Protein AF-A0A7L2WV02-F1 (afdb_monomer)

Solvent-accessible surface area (backbone atoms only — not comparable to full-atom values): 5940 Å² total; per-residue (Å²): 110,72,68,59,55,51,52,49,49,51,52,52,51,51,52,52,49,53,51,51,56,58,36,69,36,74,68,49,73,50,75,49,79,41,97,90,58,23,42,36,40,36,42,35,29,57,64,74,51,72,49,76,49,76,45,51,44,92,42,53,66,49,78,46,79,47,80,44,82,54,94,97,39,81,44,78,40,46,28,41,32,28,41,22,94,90,36,85,89,42,72,66,46,75,47,76,46,86,75,88,127

pLDDT: mean 82.77, std 9.89, range [55.28, 93.19]

Structure (mmCIF, N/CA/C/O backbone):
data_AF-A0A7L2WV02-F1
#
_entry.id   AF-A0A7L2WV02-F1
#
loop_
_atom_site.group_PDB
_atom_site.id
_atom_site.type_symbol
_atom_site.label_atom_id
_atom_site.label_alt_id
_atom_site.label_comp_id
_atom_site.label_asym_id
_atom_site.label_entity_id
_atom_site.label_seq_id
_atom_site.pdbx_PDB_ins_code
_atom_site.Cartn_x
_atom_site.Cartn_y
_atom_site.Cartn_z
_atom_site.occupancy
_atom_site.B_iso_or_equiv
_atom_site.auth_seq_id
_atom_site.auth_comp_id
_atom_site.auth_asym_id
_atom_site.auth_atom_id
_atom_site.pdbx_PDB_model_num
ATOM 1 N N . GLN A 1 1 ? 22.086 5.523 -48.177 1.00 61.66 1 GLN A N 1
ATOM 2 C CA . GLN A 1 1 ? 22.676 6.015 -46.912 1.00 61.66 1 GLN A CA 1
ATOM 3 C C . GLN A 1 1 ? 21.6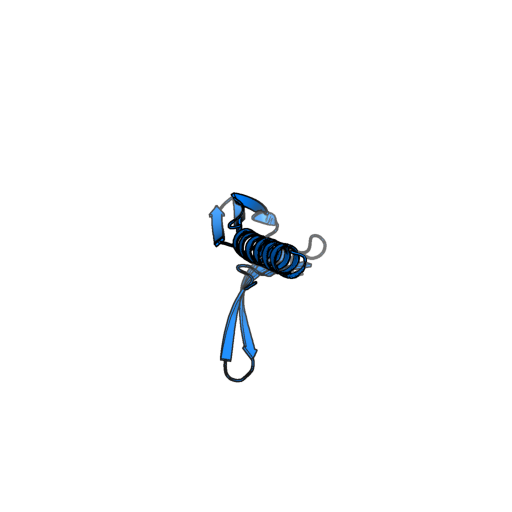07 6.613 -46.005 1.00 61.66 1 GLN A C 1
ATOM 5 O O . GLN A 1 1 ? 21.432 6.068 -44.929 1.00 61.66 1 GLN A O 1
ATOM 10 N N . ASN A 1 2 ? 20.815 7.597 -46.449 1.00 74.94 2 ASN A N 1
ATOM 11 C CA . ASN A 1 2 ? 19.757 8.234 -45.635 1.00 74.94 2 ASN A CA 1
ATOM 12 C C . ASN A 1 2 ? 18.730 7.259 -45.021 1.00 74.94 2 ASN A C 1
ATOM 14 O O . ASN A 1 2 ? 18.363 7.412 -43.862 1.00 74.94 2 ASN A O 1
ATOM 18 N N . SER A 1 3 ? 18.318 6.219 -45.755 1.00 78.88 3 SER A N 1
ATOM 19 C CA . SER A 1 3 ? 17.390 5.191 -45.254 1.00 78.88 3 SER A CA 1
ATOM 20 C C . SER A 1 3 ? 17.967 4.340 -44.117 1.00 78.88 3 SER A C 1
ATOM 22 O O . SER A 1 3 ? 17.239 3.987 -43.198 1.00 78.88 3 SER A O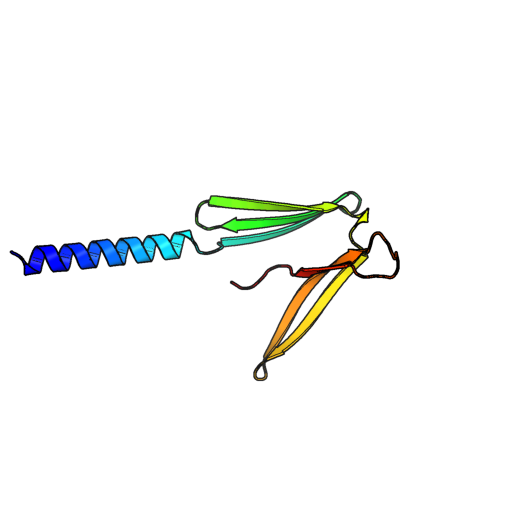 1
ATOM 24 N N . MET A 1 4 ? 19.272 4.054 -44.152 1.00 86.12 4 MET A N 1
ATOM 25 C CA . MET A 1 4 ? 19.974 3.268 -43.132 1.00 86.12 4 MET A CA 1
ATOM 26 C C . MET A 1 4 ? 20.146 4.059 -41.831 1.00 86.12 4 MET A C 1
ATOM 28 O O . MET A 1 4 ? 19.985 3.507 -40.746 1.00 86.12 4 MET A O 1
ATOM 32 N N . VAL A 1 5 ? 20.431 5.362 -41.931 1.00 86.75 5 VAL A N 1
ATOM 33 C CA . VAL A 1 5 ? 20.510 6.239 -40.750 1.00 86.75 5 VAL A CA 1
ATOM 34 C C . VAL A 1 5 ? 19.131 6.412 -40.119 1.00 86.75 5 VAL A C 1
ATOM 36 O O . VAL A 1 5 ? 19.006 6.356 -38.899 1.00 86.75 5 VAL A O 1
ATOM 39 N N . LEU A 1 6 ? 18.086 6.553 -40.944 1.00 86.50 6 LEU A N 1
ATOM 40 C CA . LEU A 1 6 ? 16.709 6.672 -40.470 1.00 86.50 6 LEU A CA 1
ATOM 41 C C . LEU A 1 6 ? 16.236 5.386 -39.780 1.00 86.50 6 LEU A C 1
ATOM 43 O O . LEU A 1 6 ? 15.678 5.452 -38.688 1.00 86.50 6 LEU A O 1
ATOM 47 N N . SER A 1 7 ? 16.507 4.213 -40.365 1.00 89.00 7 SER A N 1
ATOM 48 C CA . SER A 1 7 ? 16.163 2.939 -39.727 1.00 89.00 7 SER A CA 1
ATOM 49 C C . SER A 1 7 ? 16.925 2.739 -38.419 1.00 89.00 7 SER A C 1
ATOM 51 O O . SER A 1 7 ? 16.330 2.319 -37.433 1.00 89.00 7 SER A O 1
ATOM 53 N N . ALA A 1 8 ? 18.218 3.082 -38.376 1.00 90.38 8 ALA A N 1
ATOM 54 C CA . ALA A 1 8 ? 19.014 2.988 -37.155 1.00 90.38 8 ALA A CA 1
ATOM 55 C C . ALA A 1 8 ? 18.467 3.904 -36.048 1.00 90.38 8 ALA A C 1
ATOM 57 O O . ALA A 1 8 ? 18.322 3.460 -34.912 1.00 90.38 8 ALA A O 1
ATOM 58 N N . ALA A 1 9 ? 18.092 5.143 -36.383 1.00 91.38 9 ALA A N 1
ATOM 59 C CA . ALA A 1 9 ? 17.473 6.065 -35.436 1.00 91.38 9 ALA A CA 1
ATOM 60 C C . ALA A 1 9 ? 16.159 5.503 -34.867 1.00 91.38 9 ALA A C 1
ATOM 62 O O . ALA A 1 9 ? 15.989 5.489 -33.653 1.00 91.38 9 ALA A O 1
ATOM 63 N N . ILE A 1 10 ? 15.279 4.957 -35.718 1.00 92.44 10 ILE A N 1
ATOM 64 C CA . ILE A 1 10 ? 14.014 4.339 -35.284 1.00 92.44 10 ILE A CA 1
ATOM 65 C C . ILE A 1 10 ? 14.271 3.169 -34.327 1.00 92.44 10 ILE A C 1
ATOM 67 O O . ILE A 1 10 ? 13.638 3.092 -33.277 1.00 92.44 10 ILE A O 1
ATOM 71 N N . PHE A 1 11 ? 15.215 2.279 -34.647 1.00 93.06 11 PHE A N 1
ATOM 72 C CA . PHE A 1 11 ? 15.555 1.153 -33.773 1.00 93.06 11 PHE A CA 1
ATOM 73 C C . PHE A 1 11 ? 16.109 1.609 -32.421 1.00 93.06 11 PHE A C 1
ATOM 75 O O . PHE A 1 11 ? 15.700 1.074 -31.393 1.00 93.06 11 PHE A O 1
ATOM 82 N N . ILE A 1 12 ? 16.986 2.617 -32.404 1.00 93.19 12 ILE A N 1
ATOM 83 C CA . ILE A 1 12 ? 17.528 3.187 -31.163 1.00 93.19 12 ILE A CA 1
ATOM 84 C C . ILE A 1 12 ? 16.403 3.801 -30.323 1.00 93.19 12 ILE A C 1
ATOM 86 O O . ILE A 1 12 ? 16.335 3.554 -29.120 1.00 93.19 12 ILE A O 1
ATOM 90 N N . THR A 1 13 ? 15.492 4.555 -30.943 1.00 91.12 13 THR A N 1
ATOM 91 C CA . THR A 1 13 ? 14.350 5.156 -30.245 1.00 91.12 13 THR A CA 1
ATOM 92 C C . THR A 1 13 ? 13.402 4.095 -29.688 1.00 91.12 13 THR A C 1
ATOM 94 O O . THR A 1 13 ? 13.006 4.194 -28.531 1.00 91.12 13 THR A O 1
ATOM 97 N N . LEU A 1 14 ? 13.069 3.058 -30.463 1.00 90.50 14 LEU A N 1
ATOM 98 C CA . LEU A 1 14 ? 12.206 1.965 -30.006 1.00 90.50 14 LEU A CA 1
ATOM 99 C C . LEU A 1 14 ? 12.844 1.179 -28.860 1.00 90.50 14 LEU A C 1
ATOM 101 O O . LEU A 1 14 ? 12.175 0.882 -27.874 1.00 90.50 14 LEU A O 1
ATOM 105 N N . PHE A 1 15 ? 14.139 0.878 -28.953 1.00 91.62 15 PHE A N 1
ATOM 106 C CA . PHE A 1 15 ? 14.852 0.165 -27.897 1.00 91.62 15 PHE A CA 1
ATOM 107 C C . PHE A 1 15 ? 14.955 1.009 -26.620 1.00 91.62 15 PHE A C 1
ATOM 109 O O . PHE A 1 15 ? 14.686 0.512 -25.528 1.00 91.62 15 PHE A O 1
ATOM 116 N N . GLY A 1 16 ? 15.247 2.307 -26.757 1.00 88.44 16 GLY A N 1
ATOM 117 C CA . GLY A 1 16 ? 15.224 3.257 -25.645 1.00 88.44 16 GLY A CA 1
ATOM 118 C C . GLY A 1 16 ? 13.847 3.362 -24.988 1.00 88.44 16 GLY A C 1
ATOM 119 O O . GLY A 1 16 ? 13.761 3.384 -23.763 1.00 88.44 16 GLY A O 1
ATOM 120 N N . LEU A 1 17 ? 12.770 3.351 -25.780 1.00 85.19 17 LEU A N 1
ATOM 121 C CA . LEU A 1 17 ? 11.397 3.369 -25.273 1.00 85.19 17 LEU A CA 1
ATOM 122 C C . LEU A 1 17 ? 11.047 2.079 -24.520 1.00 85.19 17 LEU A C 1
ATOM 124 O O . LEU A 1 17 ? 10.471 2.151 -23.439 1.00 85.19 17 LEU A O 1
ATOM 128 N N . ILE A 1 18 ? 11.417 0.909 -25.050 1.00 83.19 18 ILE A N 1
ATOM 129 C CA . ILE A 1 18 ? 11.177 -0.382 -24.385 1.00 83.19 18 ILE A CA 1
ATOM 130 C C . ILE A 1 18 ? 11.926 -0.451 -23.051 1.00 83.19 18 ILE A C 1
ATOM 132 O O . ILE A 1 18 ? 11.339 -0.844 -22.046 1.00 83.19 18 ILE A O 1
ATOM 136 N N . ILE A 1 19 ? 13.192 -0.022 -23.018 1.00 81.38 19 ILE A N 1
ATOM 137 C C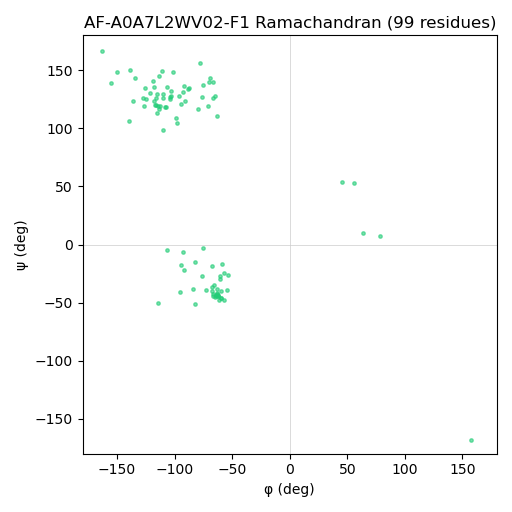A . ILE A 1 19 ? 13.971 0.053 -21.776 1.00 81.38 19 ILE A CA 1
ATOM 138 C C . ILE A 1 19 ? 13.311 1.024 -20.798 1.00 81.38 19 ILE A C 1
ATOM 140 O O . ILE A 1 19 ? 13.098 0.668 -19.644 1.00 81.38 19 ILE A O 1
ATOM 144 N N . TYR A 1 20 ? 12.937 2.222 -21.248 1.00 79.31 20 TYR A N 1
ATOM 145 C CA . TYR A 1 20 ? 12.276 3.207 -20.395 1.00 79.31 20 TYR A CA 1
ATOM 146 C C . TYR A 1 20 ? 10.990 2.648 -19.769 1.00 79.31 20 TYR A C 1
ATOM 148 O O . TYR A 1 20 ? 10.817 2.719 -18.555 1.00 79.31 20 TYR A O 1
ATOM 156 N N . LEU A 1 21 ? 10.129 2.015 -20.570 1.00 74.25 21 LEU A N 1
ATOM 157 C CA . LEU A 1 21 ? 8.891 1.401 -20.087 1.00 74.25 21 LEU A CA 1
ATOM 158 C C . LEU A 1 21 ? 9.152 0.248 -19.108 1.00 74.25 21 LEU A C 1
ATOM 160 O O . LEU A 1 21 ? 8.438 0.120 -18.116 1.00 74.25 21 LEU A O 1
ATOM 164 N N . HIS A 1 22 ? 10.183 -0.566 -19.348 1.00 71.19 22 HIS A N 1
ATOM 165 C CA . HIS A 1 22 ? 10.553 -1.657 -18.446 1.00 71.19 22 HIS A CA 1
ATOM 166 C C . HIS A 1 22 ? 11.090 -1.143 -17.101 1.00 71.19 22 HIS A C 1
ATOM 168 O O . HIS A 1 22 ? 10.804 -1.728 -16.063 1.00 71.19 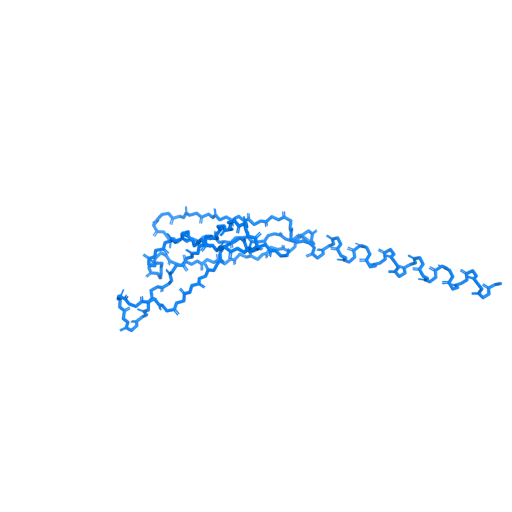22 HIS A O 1
ATOM 174 N N . PHE A 1 23 ? 11.835 -0.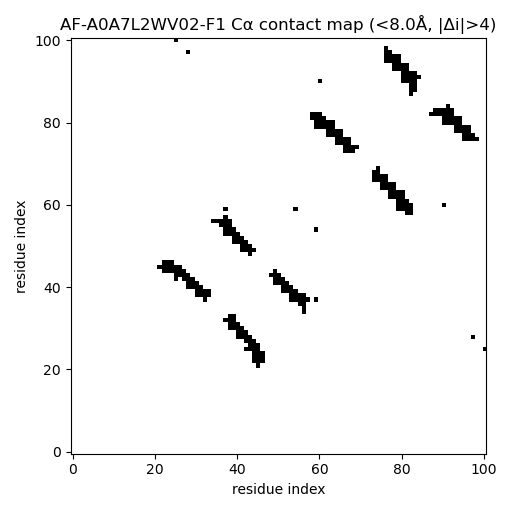035 -17.097 1.00 64.31 23 PHE A N 1
ATOM 175 C CA . PHE A 1 23 ? 12.390 0.563 -15.876 1.00 64.31 23 PHE A CA 1
ATOM 176 C C . PHE A 1 23 ? 11.353 1.321 -15.033 1.00 64.31 23 PHE A C 1
ATOM 178 O O . PHE A 1 23 ? 11.521 1.443 -13.820 1.00 64.31 23 PHE A O 1
ATOM 185 N N . VAL A 1 24 ? 10.293 1.848 -15.651 1.00 60.31 24 VAL A N 1
ATOM 186 C CA . VAL A 1 24 ? 9.234 2.601 -14.950 1.00 60.31 24 VAL A CA 1
ATOM 187 C C . VAL A 1 24 ? 8.198 1.677 -14.298 1.00 60.31 24 VAL A C 1
ATOM 189 O O . VAL A 1 24 ? 7.449 2.117 -13.429 1.00 60.31 24 VAL A O 1
ATOM 192 N N . LYS A 1 25 ? 8.166 0.391 -14.664 1.00 62.12 25 LYS A N 1
ATOM 193 C CA . LYS A 1 25 ? 7.211 -0.565 -14.100 1.00 62.12 25 LYS A CA 1
ATOM 194 C C . LYS A 1 25 ? 7.468 -0.757 -12.595 1.00 62.12 25 LYS A C 1
ATOM 196 O O . LYS A 1 25 ? 8.598 -1.010 -12.181 1.00 62.12 25 LYS A O 1
ATOM 201 N N . VAL A 1 26 ? 6.428 -0.607 -11.778 1.00 60.00 26 VAL A N 1
ATOM 202 C CA . VAL A 1 26 ? 6.464 -0.947 -10.347 1.00 60.00 26 VAL A CA 1
ATOM 203 C C . VAL A 1 26 ? 6.631 -2.464 -10.238 1.00 60.00 26 VAL A C 1
ATOM 205 O O . VAL A 1 26 ? 5.890 -3.197 -10.893 1.00 60.00 26 VAL A O 1
ATOM 208 N N . ASP A 1 27 ? 7.639 -2.925 -9.497 1.00 62.62 27 ASP A N 1
ATOM 209 C CA . ASP A 1 27 ? 8.009 -4.347 -9.431 1.00 62.62 27 ASP A CA 1
ATOM 210 C C . ASP A 1 27 ? 7.353 -5.030 -8.227 1.00 62.62 27 ASP A C 1
ATOM 212 O O . ASP A 1 27 ? 6.817 -6.132 -8.339 1.00 62.62 27 ASP A O 1
ATOM 216 N N . GLN A 1 28 ? 7.318 -4.350 -7.077 1.00 65.31 28 GLN A N 1
ATOM 217 C CA . GLN A 1 28 ? 6.770 -4.929 -5.858 1.00 65.31 28 GLN A CA 1
ATOM 218 C C . GLN A 1 28 ? 6.276 -3.859 -4.887 1.00 65.31 28 GLN A C 1
ATOM 220 O O . GLN A 1 28 ? 6.950 -2.866 -4.647 1.00 65.31 28 GLN A O 1
ATOM 225 N N . GLU A 1 29 ? 5.138 -4.106 -4.253 1.00 80.25 29 GLU A N 1
ATOM 226 C CA . GLU A 1 29 ? 4.663 -3.334 -3.108 1.00 80.25 29 GLU A CA 1
ATOM 227 C C . GLU A 1 29 ? 4.548 -4.262 -1.899 1.00 80.25 29 GLU A C 1
ATOM 229 O O . GLU A 1 29 ? 4.151 -5.423 -2.020 1.00 80.25 29 GLU A O 1
ATOM 234 N N . SER A 1 30 ? 4.922 -3.774 -0.721 1.00 83.00 30 SER A N 1
ATOM 235 C CA . SER A 1 30 ? 4.875 -4.534 0.525 1.00 83.00 30 SER A CA 1
ATOM 236 C C . SER A 1 30 ? 4.370 -3.669 1.670 1.00 83.00 30 SER A C 1
ATOM 238 O O . SER A 1 30 ? 4.548 -2.451 1.681 1.00 83.00 30 SER A O 1
ATOM 240 N N . LEU A 1 31 ? 3.717 -4.314 2.632 1.00 86.12 31 LEU A N 1
ATOM 241 C CA . LEU A 1 31 ? 3.199 -3.671 3.827 1.00 86.12 31 LEU A CA 1
ATOM 242 C C . LEU A 1 31 ? 3.696 -4.429 5.052 1.00 86.12 31 LEU A C 1
ATOM 244 O O . LEU A 1 31 ? 3.506 -5.641 5.166 1.00 86.12 31 LEU A O 1
ATOM 248 N N . LEU A 1 32 ? 4.321 -3.701 5.970 1.00 87.00 32 LEU A N 1
ATOM 249 C CA . LEU A 1 32 ? 4.820 -4.205 7.238 1.00 87.00 32 LEU A CA 1
ATOM 250 C C . LEU A 1 32 ? 4.023 -3.560 8.375 1.00 87.00 32 LEU A C 1
ATOM 252 O O . LEU A 1 32 ? 4.074 -2.348 8.578 1.00 87.00 32 LEU A O 1
ATOM 256 N N . VAL A 1 33 ? 3.291 -4.380 9.132 1.00 85.12 33 VAL A N 1
ATOM 257 C CA . VAL A 1 33 ? 2.552 -3.931 10.320 1.00 85.12 33 VAL A CA 1
ATOM 258 C C . VAL A 1 33 ? 3.409 -4.146 11.558 1.00 85.12 33 VAL A C 1
ATOM 260 O O . VAL A 1 33 ? 3.772 -5.275 11.886 1.00 85.12 33 VAL A O 1
ATOM 263 N N . ILE A 1 34 ? 3.686 -3.065 12.279 1.00 87.19 34 ILE A N 1
ATOM 264 C CA . ILE A 1 34 ? 4.375 -3.089 13.565 1.00 87.19 34 ILE A CA 1
ATOM 265 C C . ILE A 1 34 ? 3.338 -2.714 14.619 1.00 87.19 34 ILE A C 1
ATOM 267 O O . ILE A 1 34 ? 3.040 -1.538 14.812 1.00 87.19 34 ILE A O 1
ATOM 271 N N . GLY A 1 35 ? 2.770 -3.719 15.289 1.00 73.12 35 GLY A N 1
ATOM 272 C CA . GLY A 1 35 ? 1.509 -3.581 16.034 1.00 73.12 35 GLY A CA 1
ATOM 273 C C . GLY A 1 35 ? 1.438 -2.458 17.078 1.00 73.12 35 GLY A C 1
ATOM 274 O O . GLY A 1 35 ? 0.352 -1.966 17.353 1.00 73.12 35 GLY A O 1
ATOM 275 N N . SER A 1 36 ? 2.562 -2.024 17.650 1.00 79.12 36 SER A N 1
ATOM 276 C CA . SER A 1 36 ? 2.604 -0.928 18.630 1.00 79.12 36 SER A CA 1
ATOM 277 C C . SER A 1 36 ? 3.190 0.380 18.095 1.00 79.12 36 SER A C 1
ATOM 279 O O . SER A 1 36 ? 3.236 1.357 18.836 1.00 79.12 36 SER A O 1
ATOM 281 N N . LEU A 1 37 ? 3.694 0.400 16.859 1.00 87.88 37 LEU A N 1
ATOM 282 C CA . LEU A 1 37 ? 4.404 1.550 16.294 1.00 87.88 37 LEU A CA 1
ATOM 283 C C . LEU A 1 37 ? 3.624 2.165 15.131 1.00 87.88 37 LEU A C 1
ATOM 285 O O . LEU A 1 37 ? 3.393 3.371 15.113 1.00 87.88 37 LEU A O 1
ATOM 289 N N . GLY A 1 38 ? 3.201 1.344 14.172 1.00 89.38 38 GLY A N 1
ATOM 290 C CA . GLY A 1 38 ? 2.549 1.830 12.965 1.00 89.38 38 GLY A CA 1
ATOM 291 C C . GLY A 1 38 ? 2.623 0.860 11.798 1.00 89.38 38 GLY A C 1
ATOM 292 O O . GLY A 1 38 ? 2.987 -0.310 11.941 1.00 89.38 38 GLY A O 1
ATOM 293 N N . ILE A 1 39 ? 2.265 1.371 10.628 1.00 91.12 39 ILE A N 1
ATOM 294 C CA . ILE A 1 39 ? 2.219 0.635 9.369 1.00 91.12 39 ILE A CA 1
ATOM 295 C C . ILE A 1 39 ? 3.251 1.245 8.428 1.00 91.12 39 ILE A C 1
ATOM 297 O O . ILE A 1 39 ? 3.237 2.446 8.169 1.00 91.12 39 ILE A O 1
ATOM 301 N N . GLN A 1 40 ? 4.140 0.412 7.903 1.00 89.75 40 GLN A N 1
ATOM 302 C CA . GLN A 1 40 ? 5.098 0.798 6.881 1.00 89.75 40 GLN A CA 1
ATOM 303 C C . GLN A 1 40 ? 4.644 0.252 5.530 1.00 89.75 40 GLN A C 1
ATOM 305 O O . GLN A 1 40 ? 4.432 -0.949 5.379 1.00 89.75 40 GLN A O 1
ATOM 310 N N . VAL A 1 41 ? 4.521 1.136 4.550 1.00 86.56 41 VAL A N 1
ATOM 311 C CA . VAL A 1 41 ? 4.209 0.802 3.161 1.00 86.56 41 VAL A CA 1
ATOM 312 C C . VAL A 1 41 ? 5.455 1.068 2.335 1.00 86.56 41 VAL A C 1
ATOM 314 O O . VAL A 1 41 ? 6.006 2.165 2.389 1.00 86.56 41 VAL A O 1
ATOM 317 N N . THR A 1 42 ? 5.905 0.070 1.587 1.00 84.75 42 THR A N 1
ATOM 318 C CA . THR A 1 42 ? 7.114 0.146 0.769 1.00 84.75 42 THR A CA 1
ATOM 319 C C . THR A 1 42 ? 6.782 -0.243 -0.666 1.00 84.75 42 THR A C 1
ATOM 321 O O . THR A 1 42 ? 6.377 -1.378 -0.920 1.00 84.75 42 THR A O 1
ATOM 324 N N . SER A 1 43 ? 7.001 0.679 -1.602 1.00 82.31 43 SER A N 1
ATOM 325 C CA . SER A 1 43 ? 6.855 0.470 -3.045 1.00 82.31 43 SER A CA 1
ATOM 326 C C . SER A 1 43 ? 8.234 0.447 -3.709 1.00 82.31 43 SER A C 1
ATOM 328 O O . SER A 1 43 ? 8.975 1.433 -3.678 1.00 82.31 43 SER A O 1
ATOM 330 N N . SER A 1 44 ? 8.573 -0.687 -4.315 1.00 73.31 44 SER A N 1
ATOM 331 C CA . SER A 1 44 ? 9.799 -0.947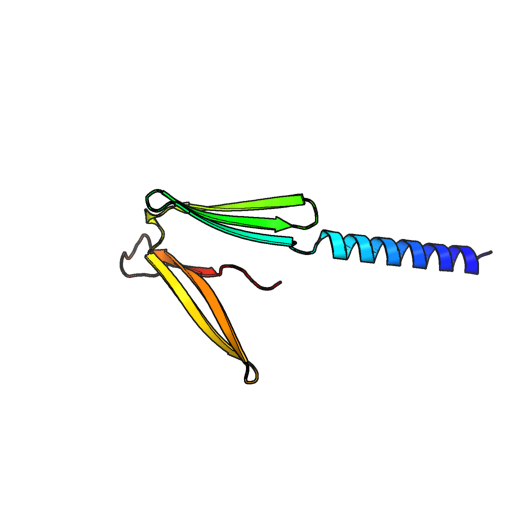 -5.066 1.00 73.31 44 SER A CA 1
ATOM 332 C C . SER A 1 44 ? 9.522 -0.899 -6.568 1.00 73.31 44 SER A C 1
ATOM 334 O O . SER A 1 44 ? 8.623 -1.564 -7.092 1.00 73.31 44 SER A O 1
ATOM 336 N N . TYR A 1 45 ? 10.307 -0.099 -7.281 1.00 65.81 45 TYR A N 1
ATOM 337 C CA . TYR A 1 45 ? 10.206 0.087 -8.724 1.00 65.81 45 TYR A CA 1
ATOM 338 C C . TYR A 1 45 ? 11.291 -0.730 -9.433 1.00 65.81 45 TYR A C 1
ATOM 340 O O . TYR A 1 45 ? 12.409 -0.823 -8.933 1.00 65.81 45 TYR A O 1
ATOM 348 N N . ALA A 1 46 ? 11.030 -1.222 -10.650 1.00 60.97 46 ALA A N 1
ATOM 349 C CA . ALA A 1 46 ? 12.007 -1.978 -11.451 1.00 60.97 46 ALA A CA 1
ATOM 350 C C . ALA A 1 46 ? 13.303 -1.193 -11.749 1.00 60.97 46 ALA A C 1
ATOM 352 O O . ALA A 1 46 ? 14.332 -1.766 -12.099 1.00 60.97 46 ALA A O 1
ATOM 353 N N . SER A 1 47 ? 13.275 0.132 -11.575 1.00 59.91 47 SER A N 1
ATOM 354 C CA . SER A 1 47 ? 14.452 1.008 -11.613 1.00 59.91 47 SER A CA 1
ATOM 355 C C . SER A 1 47 ? 15.353 0.945 -10.373 1.00 59.91 47 SER A C 1
ATOM 357 O O . SER A 1 47 ? 16.377 1.627 -10.343 1.00 59.91 47 SER A O 1
ATOM 359 N N . GLY A 1 48 ? 14.984 0.169 -9.351 1.00 61.16 48 GLY A N 1
ATOM 360 C CA . GLY A 1 48 ? 15.676 0.099 -8.064 1.00 61.16 48 GLY A CA 1
ATOM 361 C C . GLY A 1 48 ? 15.366 1.269 -7.128 1.00 61.16 48 GLY A C 1
ATOM 362 O O . GLY A 1 48 ? 16.006 1.406 -6.089 1.00 61.16 48 GLY A O 1
ATOM 363 N N . ARG A 1 49 ? 14.411 2.140 -7.483 1.00 65.94 49 ARG A N 1
ATOM 364 C CA . ARG A 1 49 ? 13.894 3.153 -6.557 1.00 65.94 49 ARG A CA 1
ATOM 365 C C . ARG A 1 49 ? 12.974 2.483 -5.549 1.00 65.94 49 ARG A C 1
ATOM 367 O O . ARG A 1 49 ? 12.134 1.678 -5.932 1.00 65.94 49 ARG A O 1
ATOM 374 N N . GLU A 1 50 ? 13.109 2.866 -4.291 1.00 74.69 50 GLU A N 1
ATOM 375 C CA . GLU A 1 50 ? 12.247 2.423 -3.202 1.00 74.69 50 GLU A CA 1
ATOM 376 C C . GLU A 1 50 ? 11.611 3.663 -2.571 1.00 74.69 50 GLU A C 1
ATOM 378 O O . GLU A 1 50 ? 12.294 4.652 -2.292 1.00 74.69 50 GLU A O 1
ATOM 383 N N . SER A 1 51 ? 10.294 3.638 -2.396 1.00 77.94 51 SER A N 1
ATOM 384 C CA . SER A 1 51 ? 9.559 4.655 -1.653 1.00 77.94 51 SER A CA 1
ATOM 385 C C . SER A 1 51 ? 8.930 3.991 -0.444 1.00 77.94 51 SER A C 1
ATOM 387 O O . SER A 1 51 ? 8.141 3.062 -0.593 1.00 77.94 51 SER A O 1
ATOM 389 N N . THR A 1 52 ? 9.304 4.459 0.743 1.00 83.31 52 THR A N 1
ATOM 390 C CA . THR A 1 52 ? 8.795 3.934 2.006 1.00 83.31 52 THR A CA 1
ATOM 391 C C . THR A 1 52 ? 8.055 5.039 2.741 1.00 83.31 52 THR A C 1
ATOM 393 O O . THR A 1 52 ? 8.616 6.099 3.019 1.00 83.31 52 THR A O 1
ATOM 396 N N . THR A 1 53 ? 6.794 4.782 3.065 1.00 86.31 53 THR A N 1
ATOM 397 C CA . THR A 1 53 ? 5.937 5.665 3.850 1.00 86.31 53 THR A CA 1
ATOM 398 C C . THR A 1 53 ? 5.582 4.971 5.152 1.00 86.31 53 THR A C 1
ATOM 400 O O . THR A 1 53 ? 5.159 3.817 5.161 1.00 86.31 53 THR A O 1
ATOM 403 N N . PHE A 1 54 ? 5.771 5.678 6.261 1.00 89.62 54 PHE A N 1
ATOM 404 C CA . PHE A 1 54 ? 5.428 5.191 7.587 1.00 89.62 54 PHE A CA 1
ATOM 405 C C . PHE A 1 54 ? 4.230 5.968 8.127 1.00 89.62 54 PHE A C 1
ATOM 407 O O . PHE A 1 54 ? 4.233 7.197 8.102 1.00 89.62 54 PHE A O 1
ATOM 414 N N . ILE A 1 55 ? 3.225 5.242 8.608 1.00 89.62 55 ILE A N 1
ATOM 415 C CA . ILE A 1 55 ? 2.011 5.785 9.211 1.00 89.62 55 ILE A CA 1
ATOM 416 C C . ILE A 1 55 ? 2.007 5.369 10.678 1.00 89.62 55 ILE A C 1
ATOM 418 O O . ILE A 1 55 ? 1.996 4.177 10.990 1.00 89.62 55 ILE A O 1
ATOM 422 N N . GLU A 1 56 ? 2.021 6.346 11.580 1.00 88.69 56 GLU A N 1
ATOM 423 C CA . GLU A 1 56 ? 2.015 6.098 13.022 1.00 88.69 56 GLU A CA 1
ATOM 424 C C . GLU A 1 56 ? 0.697 5.464 13.475 1.00 88.69 56 GLU A C 1
ATOM 426 O O . GLU A 1 56 ? -0.384 5.885 13.061 1.00 88.69 56 GLU A O 1
ATOM 431 N N . MET A 1 57 ? 0.762 4.488 14.388 1.00 88.00 57 MET A N 1
ATOM 432 C CA . MET A 1 57 ? -0.432 3.763 14.846 1.00 88.00 57 MET A CA 1
ATOM 433 C C . MET A 1 57 ? -1.466 4.685 15.510 1.00 88.00 57 MET A C 1
ATOM 435 O O . MET A 1 57 ? -2.659 4.429 15.420 1.00 88.00 57 MET A O 1
ATOM 439 N N . GLY A 1 58 ? -1.022 5.781 16.135 1.00 86.88 58 GLY A N 1
ATOM 440 C CA . GLY A 1 58 ? -1.915 6.781 16.731 1.00 86.88 58 GLY A CA 1
ATOM 441 C C . GLY A 1 58 ? -2.746 7.569 15.713 1.00 86.88 58 GLY A C 1
ATOM 442 O O . GLY A 1 58 ? -3.748 8.162 16.089 1.00 86.88 58 GLY A O 1
ATOM 443 N N . GLN A 1 59 ? -2.349 7.569 14.437 1.00 88.50 59 GLN A N 1
ATOM 444 C CA . GLN A 1 59 ? -3.098 8.195 13.345 1.00 88.50 59 GLN A CA 1
ATOM 445 C C . GLN A 1 59 ? -4.008 7.198 12.623 1.00 88.50 59 GLN A C 1
ATOM 447 O O . GLN A 1 59 ? -4.928 7.611 11.918 1.00 88.50 59 GLN A O 1
ATOM 452 N N . VAL A 1 60 ? -3.770 5.894 12.780 1.00 90.19 60 VAL A N 1
ATOM 453 C CA . VAL A 1 60 ? -4.566 4.847 12.138 1.00 90.19 60 VAL A CA 1
ATOM 454 C C . VAL A 1 60 ? -5.853 4.650 12.922 1.00 90.19 60 VAL A C 1
ATOM 456 O O . VAL A 1 60 ? -5.845 4.205 14.067 1.00 90.19 60 VAL A O 1
ATOM 459 N N . LYS A 1 61 ? -6.977 4.939 12.275 1.00 89.88 61 LYS A N 1
ATOM 460 C CA . LYS A 1 61 ? -8.294 4.666 12.835 1.00 89.88 61 LYS A CA 1
ATOM 461 C C . LYS A 1 61 ? -8.702 3.216 12.616 1.00 89.88 61 LYS A C 1
ATOM 463 O O . LYS A 1 61 ? -9.137 2.557 13.553 1.00 89.88 61 LYS A O 1
ATOM 468 N N . ASP A 1 62 ? -8.607 2.755 11.372 1.00 89.62 62 ASP A N 1
ATOM 469 C CA . ASP A 1 62 ? -8.972 1.394 10.985 1.00 89.62 62 ASP A CA 1
ATOM 470 C C . ASP A 1 62 ? -8.376 1.028 9.616 1.00 89.62 62 ASP A C 1
ATOM 472 O O . ASP A 1 62 ? -7.931 1.901 8.866 1.00 89.62 62 ASP A O 1
ATOM 476 N N . VAL A 1 63 ? -8.405 -0.258 9.270 1.00 90.12 63 VAL A N 1
ATOM 477 C CA . VAL A 1 63 ? -8.061 -0.773 7.942 1.00 90.12 63 VAL A CA 1
ATOM 478 C C . VAL A 1 63 ? -9.298 -1.424 7.336 1.00 90.12 63 VAL A C 1
ATOM 480 O O . VAL A 1 63 ? -9.835 -2.390 7.870 1.00 90.12 63 VAL A O 1
ATOM 483 N N . VAL A 1 64 ? -9.736 -0.913 6.188 1.00 92.00 64 VAL A N 1
ATOM 484 C CA . VAL A 1 64 ? -10.949 -1.377 5.509 1.00 92.00 64 VAL A CA 1
ATOM 485 C C . VAL A 1 64 ? -10.617 -2.050 4.188 1.00 92.00 64 VAL A C 1
ATOM 487 O O . VAL A 1 64 ? -9.713 -1.636 3.465 1.00 92.00 64 VAL A O 1
ATOM 490 N N . ILE A 1 65 ? -11.386 -3.081 3.847 1.00 91.31 65 ILE A N 1
ATOM 491 C CA . ILE A 1 65 ? -11.394 -3.659 2.503 1.00 91.31 65 ILE A CA 1
ATOM 492 C C . ILE A 1 65 ? -12.598 -3.065 1.781 1.00 91.31 65 ILE A C 1
ATOM 494 O O . ILE A 1 65 ? -13.739 -3.383 2.110 1.00 91.31 65 ILE A O 1
ATOM 498 N N . ASN A 1 66 ? -12.343 -2.182 0.821 1.00 86.44 66 ASN A N 1
ATOM 499 C CA . ASN A 1 66 ? -13.378 -1.602 -0.018 1.00 86.44 66 ASN A CA 1
ATOM 500 C C . ASN A 1 66 ? -13.638 -2.491 -1.240 1.00 86.44 66 ASN A C 1
ATOM 502 O O . ASN A 1 66 ? -12.702 -2.934 -1.907 1.00 86.44 66 ASN A O 1
ATOM 506 N N . GLU A 1 67 ? -14.909 -2.720 -1.552 1.00 87.94 67 GLU A N 1
ATOM 507 C CA . GLU A 1 67 ? -15.349 -3.474 -2.723 1.00 87.94 67 GLU A CA 1
ATOM 508 C C . GLU A 1 67 ? -15.866 -2.507 -3.795 1.00 87.94 67 GLU A C 1
ATOM 510 O O . GLU A 1 67 ? -16.743 -1.684 -3.540 1.00 87.94 67 GLU A O 1
ATOM 515 N N . ALA A 1 68 ? -15.344 -2.615 -5.014 1.00 87.62 68 ALA A N 1
ATOM 516 C CA . ALA A 1 68 ? -15.823 -1.882 -6.176 1.00 87.62 68 ALA A CA 1
ATOM 517 C C . ALA A 1 68 ? -16.335 -2.852 -7.241 1.00 87.62 68 ALA A C 1
ATOM 519 O O . ALA A 1 68 ? -15.683 -3.841 -7.573 1.00 87.62 68 ALA A O 1
ATOM 520 N N . ILE A 1 69 ? -17.488 -2.538 -7.828 1.00 91.06 69 ILE A N 1
ATOM 521 C CA . ILE A 1 69 ? -18.082 -3.330 -8.904 1.00 91.06 69 ILE A CA 1
ATOM 522 C C . ILE A 1 69 ? -17.928 -2.556 -10.208 1.00 91.06 69 ILE A C 1
ATOM 524 O O . ILE A 1 69 ? -18.472 -1.463 -10.363 1.00 91.06 69 ILE A O 1
ATOM 528 N N . PHE A 1 70 ? -17.212 -3.138 -11.166 1.00 89.00 70 PHE A N 1
ATOM 529 C CA . PHE A 1 70 ? -17.011 -2.550 -12.484 1.00 89.00 70 PHE A CA 1
ATOM 530 C C . PHE A 1 70 ? -17.176 -3.602 -13.579 1.00 89.00 70 PHE A C 1
ATOM 532 O O . PHE A 1 70 ? -16.498 -4.622 -13.565 1.00 89.00 70 PHE A O 1
ATOM 539 N N . MET A 1 71 ? -18.080 -3.363 -14.538 1.00 89.00 71 MET A N 1
ATOM 540 C CA . MET A 1 71 ? -18.324 -4.247 -15.694 1.00 89.00 71 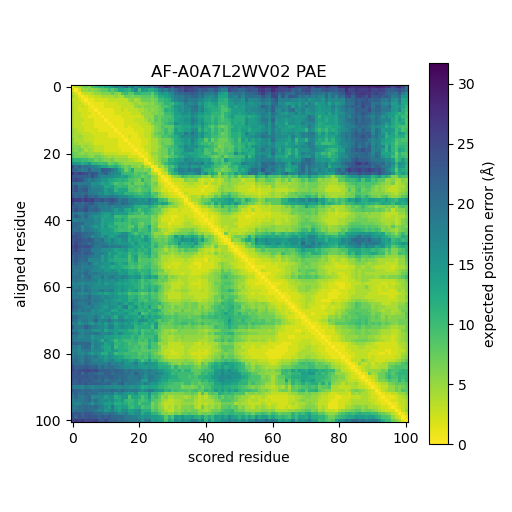MET A CA 1
ATOM 541 C C . MET A 1 71 ? -18.427 -5.742 -15.322 1.00 89.00 71 MET A C 1
ATOM 543 O O . MET A 1 71 ? -17.709 -6.572 -15.869 1.00 89.00 71 MET A O 1
ATOM 547 N N . GLN A 1 72 ? -19.305 -6.082 -14.368 1.00 92.44 72 GLN A N 1
ATOM 548 C CA . GLN A 1 72 ? -19.520 -7.458 -13.868 1.00 92.44 72 GLN A CA 1
ATOM 549 C C . GLN A 1 72 ? -18.302 -8.096 -13.168 1.00 92.44 72 GLN A C 1
ATOM 551 O O . GLN A 1 72 ? -18.331 -9.281 -12.842 1.00 92.44 72 GLN A O 1
ATOM 556 N N . LYS A 1 73 ? -17.251 -7.319 -12.894 1.00 90.00 73 LYS A N 1
ATOM 557 C CA . LYS A 1 73 ? -16.097 -7.719 -12.092 1.00 90.00 73 LYS A CA 1
ATOM 558 C C . LYS A 1 73 ? -16.150 -7.034 -10.730 1.00 90.00 73 LYS A C 1
ATOM 560 O O . LYS A 1 73 ? -16.383 -5.831 -10.643 1.00 90.00 73 LYS A O 1
ATOM 565 N N . VAL A 1 74 ? -15.886 -7.810 -9.686 1.00 90.25 74 VAL A N 1
ATOM 566 C CA . VAL A 1 74 ? -15.678 -7.306 -8.327 1.00 90.25 74 VAL A CA 1
ATOM 567 C C . VAL A 1 74 ? -14.184 -7.076 -8.113 1.00 90.25 74 VAL A C 1
ATOM 569 O O . VAL A 1 74 ? -13.367 -7.936 -8.452 1.00 90.25 74 VAL A O 1
ATOM 572 N N . ILE A 1 75 ? -13.824 -5.904 -7.602 1.00 89.19 75 ILE A N 1
ATOM 573 C CA . ILE A 1 75 ? -12.449 -5.496 -7.329 1.00 89.19 75 ILE A CA 1
ATOM 574 C C . ILE A 1 75 ? -12.357 -5.075 -5.866 1.00 89.19 75 ILE A C 1
ATOM 576 O O . ILE A 1 75 ? -13.108 -4.216 -5.419 1.00 89.19 75 ILE A O 1
ATOM 580 N N . TYR A 1 76 ? -11.432 -5.682 -5.131 1.00 87.75 76 TYR A N 1
ATOM 581 C CA . TYR A 1 76 ? -11.200 -5.390 -3.721 1.00 87.75 76 TYR A CA 1
ATOM 582 C C . TYR A 1 76 ? -9.947 -4.531 -3.571 1.00 87.75 76 TYR A C 1
ATOM 584 O O . TYR A 1 76 ? -8.906 -4.865 -4.137 1.00 87.75 76 TYR A O 1
ATOM 592 N N . TYR A 1 77 ? -10.044 -3.460 -2.789 1.00 88.56 77 TYR A N 1
ATOM 593 C CA . TYR A 1 77 ? -8.931 -2.572 -2.464 1.00 88.56 77 TYR A CA 1
ATOM 594 C C . TYR A 1 77 ? -8.799 -2.457 -0.954 1.00 88.56 77 TYR A C 1
ATOM 596 O O . TYR A 1 77 ? -9.790 -2.272 -0.250 1.00 88.56 77 TYR A O 1
ATOM 604 N N . LEU A 1 78 ? -7.576 -2.556 -0.453 1.00 90.25 78 LEU A N 1
ATOM 605 C CA . LEU A 1 78 ? -7.289 -2.347 0.959 1.00 90.25 78 LEU A CA 1
ATOM 606 C C . LEU A 1 78 ? -7.010 -0.857 1.181 1.00 90.25 78 LEU A C 1
ATOM 608 O O . LEU A 1 78 ? -6.251 -0.269 0.418 1.00 90.25 78 LEU A O 1
ATOM 612 N N . CYS A 1 79 ? -7.597 -0.246 2.205 1.00 91.00 79 CYS A N 1
ATOM 613 C CA . CYS A 1 79 ? -7.383 1.162 2.531 1.00 91.00 79 CYS A CA 1
ATOM 614 C C . CYS A 1 79 ? -7.139 1.345 4.030 1.00 91.00 79 CYS A C 1
ATOM 616 O O . CYS A 1 79 ? -7.784 0.698 4.854 1.00 91.00 79 CYS A O 1
ATOM 618 N N . ILE A 1 80 ? -6.258 2.278 4.383 1.00 92.06 80 ILE A N 1
ATOM 619 C CA . ILE A 1 80 ? -6.053 2.735 5.759 1.00 92.06 80 ILE A CA 1
ATOM 620 C C . ILE A 1 80 ? -6.887 4.000 5.965 1.00 92.06 80 ILE A C 1
ATOM 622 O O . ILE A 1 80 ? -6.789 4.947 5.184 1.00 92.06 80 ILE A O 1
ATOM 626 N N . LEU A 1 81 ? -7.710 4.016 7.011 1.00 92.44 81 LEU A N 1
ATOM 627 C CA . LEU A 1 81 ? -8.452 5.194 7.444 1.00 92.44 81 LEU A CA 1
ATOM 628 C C . LEU A 1 81 ? -7.617 5.960 8.466 1.00 92.44 81 LEU A C 1
ATOM 630 O O . LEU A 1 81 ? -7.245 5.399 9.500 1.00 92.44 81 LEU A O 1
ATOM 634 N N . LEU A 1 82 ? -7.355 7.238 8.204 1.00 91.44 82 LEU A N 1
ATOM 635 C CA . LEU A 1 82 ? -6.667 8.113 9.149 1.00 91.44 82 LEU A CA 1
ATOM 636 C C . LEU A 1 82 ? -7.673 8.857 10.033 1.00 91.44 82 LEU A C 1
ATOM 638 O O . LEU A 1 82 ? -8.705 9.346 9.558 1.00 91.44 82 LEU A O 1
ATOM 642 N N . GLN A 1 83 ? -7.381 8.926 11.330 1.00 89.75 83 GLN A N 1
ATOM 643 C CA . GLN A 1 83 ? -8.188 9.649 12.308 1.00 89.75 83 GLN A CA 1
ATOM 644 C C . GLN A 1 83 ? -8.073 11.163 12.093 1.00 89.75 83 GLN A C 1
ATOM 646 O O . GLN A 1 83 ? -6.989 11.678 11.824 1.00 89.75 83 GLN A O 1
ATOM 651 N N . ASP A 1 84 ? -9.193 11.876 12.223 1.00 87.81 84 ASP A N 1
ATOM 652 C CA . ASP A 1 84 ? -9.196 13.338 12.186 1.00 87.81 84 ASP A CA 1
ATOM 653 C C . ASP A 1 84 ? -8.673 13.918 13.520 1.00 87.81 84 ASP A C 1
ATOM 655 O O . ASP A 1 84 ? -9.186 13.556 14.584 1.00 87.81 84 ASP A O 1
ATOM 659 N N . PRO A 1 85 ? -7.667 14.818 13.503 1.00 82.06 85 PRO A N 1
ATOM 660 C CA . PRO A 1 85 ? -7.169 15.477 14.710 1.00 82.06 85 PRO A CA 1
ATOM 661 C C . PRO A 1 85 ? -8.219 16.324 15.448 1.00 82.06 85 PRO A C 1
ATOM 663 O O . PRO A 1 85 ? -8.089 16.544 16.652 1.00 82.06 85 PRO A O 1
ATOM 666 N N . GLY A 1 86 ? -9.222 16.846 14.734 1.00 84.25 86 GLY A N 1
ATOM 667 C CA . GLY A 1 86 ? -10.287 17.695 15.272 1.00 84.25 86 GLY A CA 1
ATOM 668 C C . GLY A 1 86 ? -11.534 16.930 15.720 1.00 84.25 86 GLY A C 1
ATOM 669 O O . GLY A 1 86 ? -12.278 17.428 16.565 1.00 84.25 86 GLY A O 1
ATOM 670 N N . ASP A 1 87 ? -11.744 15.720 15.199 1.00 85.81 87 ASP A N 1
ATOM 671 C CA . ASP A 1 87 ? -12.840 14.830 15.583 1.00 85.81 87 ASP A CA 1
ATOM 672 C C . ASP A 1 87 ? -12.342 13.375 15.674 1.00 85.81 87 ASP A C 1
ATOM 674 O O . ASP A 1 87 ? -12.180 12.707 14.652 1.00 85.81 87 ASP A O 1
ATOM 678 N N . PRO A 1 88 ? -12.173 12.817 16.886 1.00 77.81 88 PRO A N 1
ATOM 679 C CA . PRO A 1 88 ? -11.755 11.426 17.064 1.00 77.81 88 PRO A CA 1
ATOM 680 C C . PRO A 1 88 ? -12.679 10.406 16.375 1.00 77.81 88 PRO A C 1
ATOM 682 O O . PRO A 1 88 ? -12.247 9.294 16.051 1.00 77.81 88 PRO A O 1
ATOM 685 N N . GLN A 1 89 ? -13.949 10.757 16.139 1.00 81.12 89 GLN A N 1
ATOM 686 C CA . GLN A 1 89 ? -14.902 9.928 15.400 1.00 81.12 89 GLN A CA 1
ATOM 687 C C . GLN A 1 89 ? -14.956 10.241 13.900 1.00 81.12 89 GLN A C 1
ATOM 689 O O . GLN A 1 89 ? -15.527 9.449 13.145 1.00 81.12 89 GLN A O 1
ATOM 694 N N . GLY A 1 90 ? -14.263 11.280 13.444 1.00 83.12 90 GLY A N 1
ATOM 695 C CA . GLY A 1 90 ? -14.065 11.626 12.043 1.00 83.12 90 GLY A CA 1
ATOM 696 C C . GLY A 1 90 ? -13.011 10.758 11.353 1.00 83.12 90 GLY A C 1
ATOM 697 O O . GLY A 1 90 ? -12.164 10.123 1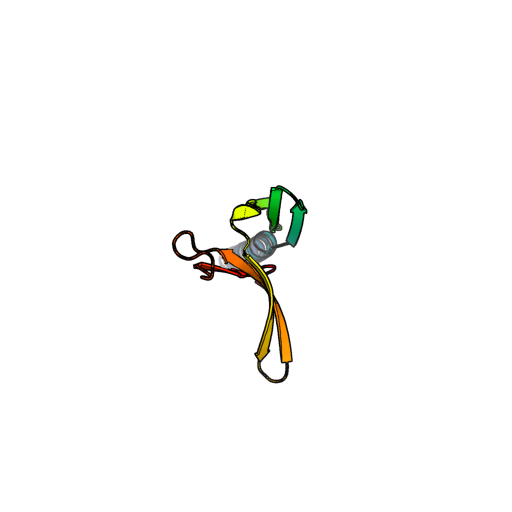1.990 1.00 83.12 90 GLY A O 1
ATOM 698 N N . VAL A 1 91 ? -13.107 10.665 10.029 1.00 85.44 91 VAL A N 1
ATOM 699 C CA . VAL A 1 91 ? -12.059 10.124 9.152 1.00 85.44 91 VAL A CA 1
ATOM 700 C C . VAL A 1 91 ? -11.557 11.299 8.332 1.00 85.44 91 VAL A C 1
ATOM 702 O O . VAL A 1 91 ? -12.348 11.898 7.607 1.00 85.44 91 VAL A O 1
ATOM 705 N N . SER A 1 92 ? -10.273 11.630 8.449 1.00 85.12 92 SER A N 1
ATOM 706 C CA . SER A 1 92 ? -9.697 12.754 7.702 1.00 85.12 92 SER A CA 1
ATOM 707 C C . SER A 1 92 ? -9.288 12.343 6.295 1.00 85.12 92 SER A C 1
ATOM 709 O O . SER A 1 92 ? -9.423 13.118 5.352 1.00 85.12 92 SER A O 1
ATOM 711 N N . GLU A 1 93 ? -8.753 11.133 6.148 1.00 87.06 93 GLU A N 1
ATOM 712 C CA . GLU A 1 93 ? -8.149 10.686 4.900 1.00 87.06 93 GLU A CA 1
ATOM 713 C C . GLU A 1 93 ? -8.287 9.172 4.737 1.00 87.06 93 GLU A C 1
ATOM 715 O O . GLU A 1 93 ? -8.293 8.414 5.711 1.00 87.06 93 GLU A O 1
ATOM 720 N N . VAL A 1 94 ? -8.404 8.744 3.481 1.00 88.56 94 VAL A N 1
ATOM 721 C CA . VAL A 1 94 ? -8.400 7.340 3.078 1.00 88.56 94 VAL A CA 1
ATOM 722 C C .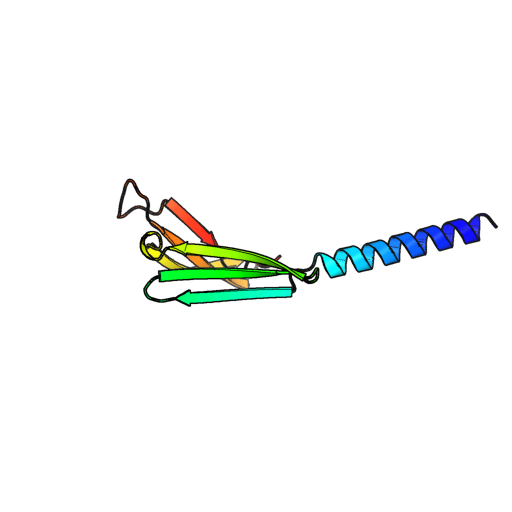 VAL A 1 94 ? -7.162 7.112 2.230 1.00 88.56 94 VAL A C 1
ATOM 724 O O . VAL A 1 94 ? -7.071 7.631 1.119 1.00 88.56 94 VAL A O 1
ATOM 727 N N . VAL A 1 95 ? -6.229 6.319 2.743 1.00 87.88 95 VAL A N 1
ATOM 728 C CA . VAL A 1 95 ? -4.993 5.975 2.043 1.00 87.88 95 VAL A CA 1
ATOM 729 C C . VAL A 1 95 ? -5.178 4.604 1.389 1.00 87.88 95 VAL A C 1
ATOM 731 O O . VAL A 1 95 ? -5.193 3.595 2.101 1.00 87.88 95 VAL A O 1
ATOM 734 N N . PRO A 1 96 ? -5.370 4.523 0.060 1.00 87.75 96 PRO A N 1
ATOM 735 C CA . PRO A 1 96 ? -5.456 3.245 -0.630 1.00 87.75 96 PRO A CA 1
ATOM 736 C C . PRO A 1 96 ? -4.094 2.547 -0.633 1.00 87.75 96 PRO A C 1
ATOM 738 O O . PRO A 1 96 ? -3.050 3.177 -0.779 1.00 87.75 96 PRO A O 1
ATOM 741 N N . LEU A 1 97 ? -4.118 1.227 -0.503 1.00 86.25 97 LEU A N 1
ATOM 742 C CA . LEU A 1 97 ? -2.949 0.363 -0.538 1.00 86.25 97 LEU A CA 1
ATOM 743 C C . LEU A 1 97 ? -2.967 -0.486 -1.804 1.00 86.25 97 LEU A C 1
ATOM 745 O O . LEU A 1 97 ? -4.030 -0.875 -2.290 1.00 86.25 97 LEU A O 1
ATOM 749 N N . PHE A 1 98 ? -1.772 -0.819 -2.286 1.00 80.62 98 PHE A N 1
ATOM 750 C CA . PHE A 1 98 ? -1.564 -1.712 -3.423 1.00 80.62 98 PHE A CA 1
ATOM 751 C C . PHE A 1 98 ? -2.292 -1.258 -4.696 1.00 80.62 98 PHE A C 1
ATOM 753 O O . PHE A 1 98 ? -3.111 -1.987 -5.267 1.00 80.62 98 PHE A O 1
ATOM 760 N N . GLN A 1 99 ? -2.072 -0.006 -5.104 1.00 67.75 99 GLN A N 1
ATOM 761 C CA . GLN A 1 99 ? -2.774 0.548 -6.256 1.00 67.75 99 GLN A CA 1
ATOM 762 C C . GLN A 1 99 ? -2.262 -0.096 -7.544 1.00 67.75 99 GLN A C 1
ATOM 764 O O . GLN A 1 99 ? -1.098 0.034 -7.917 1.00 67.75 99 GLN A O 1
ATOM 769 N N . VAL A 1 100 ? -3.170 -0.765 -8.256 1.00 58.56 100 VAL A N 1
ATOM 770 C CA . VAL A 1 100 ? -2.876 -1.337 -9.571 1.00 58.56 100 VAL A CA 1
ATOM 771 C C . VAL A 1 100 ? -2.544 -0.187 -10.528 1.00 58.56 100 VAL A C 1
ATOM 773 O O . VAL A 1 100 ? -3.424 0.618 -10.838 1.00 58.56 100 VAL A O 1
ATOM 776 N N . SER A 1 101 ? -1.274 -0.091 -10.936 1.00 55.28 101 SER A N 1
ATOM 777 C CA . SER A 1 101 ? -0.768 0.911 -11.889 1.00 55.28 101 SER A CA 1
ATOM 778 C C . SER A 1 101 ? -1.102 0.559 -13.336 1.00 55.28 101 SER A C 1
ATOM 780 O O . SER A 1 101 ? -1.084 -0.649 -13.676 1.00 55.28 101 SER A O 1
#

Radius of gyration: 21.16 Å; Cα contacts (8 Å, |Δi|>4): 152; chains: 1; bounding box: 42×25×66 Å

Secondary structure (DSSP, 8-state):
-HHHHHHHHHHHHHHHHHHHHHHHSEEEEEEEEETTTEEEEEEEETTS-EEEEEEETTTEEEEEEEEEEETTEEEEEEEEEEEPSS-TT-EEEEEEES---

Sequence (101 aa):
QNSMVLSAAIFITLFGLIIYLHFVKVDQESLLVIGSLGIQVTSSYASGRESTTFIEMGQVKDVVINEAIFMQKVIYYLCILLQDPGDPQGVSEVVPLFQVS

Foldseek 3Di:
DVVVVVVVVVVVVVVVVVVVVQQAAFDDWDWDDDPQFFIWIWTATSVRDIDIDTDGPQQFPDKDWDWDDDPNDIDTWIWTFTADPVDNPDTPDIHIPDDDD

Mean predicted aligned error: 9.76 Å

Nearest PDB structures (foldseek):
  8bdd-assembly1_A  TM=5.259E-01  e=3.313E+00  Bacteroides ovatus
  3ijt-assembly1_A  TM=3.633E-01  e=1.725E+00  Streptococcus mutans
  5igh-assembly1_A  TM=5.301E-01  e=3.694E+00  Escherichia coli
  5nop-assembly1_A  TM=3.463E-01  e=7.629E-01  Mojiang virus

InterPro domains:
  IPR019328 Phosphatidylinositol N-acetylglucosaminyltransferase subunit H, conserved domain [PF10181] (30-99)
  IPR044215 Phosphatidylinositol N-acetylglucosaminyltransferase subunit H [PTHR15231] (1-99)

Organism: Pandion haliaetus (NCBI:txid56262)